Protein AF-A0A7W0JZ49-F1 (afdb_monomer_lite)

Radius of gyration: 26.14 Å; chains: 1; bounding box: 67×34×65 Å

Sequence (92 aa):
MIAFALLVLQQTVPPGQPIPYWQQDVAYEISARLDEPSGVLAGEALISYRNNSPDTLTTFSLHLHLNAFRPGSRWAEADLREGRRRFNDLPD

Foldseek 3Di:
DDDDDDDDDDDPPDPDDDDPDDDKDKDKDKDWDADVVVRDIDIDIDIDIDDRDPDDDPDDDDDPPVCCLAAPHPVCVVCVVVVHRRRNPDDD

Secondary structure (DSSP, 8-state):
------------PPS-PPPPP---EEEEEEEEEEETTTTEEEEEEEEEEE--SSS---------GGGTTSTTSHHHHHHHHTT--SSTTS--

Structure (mmCIF, N/CA/C/O backbone):
data_AF-A0A7W0JZ49-F1
#
_entry.id   AF-A0A7W0JZ49-F1
#
loop_
_atom_site.group_PDB
_atom_site.id
_atom_site.type_symbol
_atom_site.label_atom_id
_atom_site.label_alt_id
_atom_site.label_comp_id
_atom_site.label_asym_id
_atom_site.label_entity_id
_atom_site.label_seq_id
_atom_site.pdbx_PDB_ins_code
_atom_site.Cartn_x
_atom_site.Cartn_y
_atom_site.Cartn_z
_atom_site.occupancy
_atom_site.B_iso_or_equiv
_atom_site.auth_seq_id
_atom_site.auth_comp_id
_atom_site.auth_asym_id
_atom_site.auth_atom_id
_atom_site.pdbx_PDB_model_num
ATOM 1 N N . MET A 1 1 ? 48.299 3.301 -44.450 1.00 35.81 1 MET A N 1
ATOM 2 C CA . MET A 1 1 ? 46.999 3.549 -43.789 1.00 35.81 1 MET A CA 1
ATOM 3 C C . MET A 1 1 ? 45.985 2.573 -44.380 1.00 35.81 1 MET A C 1
ATOM 5 O O . MET A 1 1 ? 45.595 2.753 -45.518 1.00 35.81 1 MET A O 1
ATOM 9 N N . ILE A 1 2 ? 45.984 1.346 -43.855 1.00 36.34 2 ILE A N 1
ATOM 10 C CA . ILE A 1 2 ? 44.888 0.684 -43.111 1.00 36.34 2 ILE A CA 1
ATOM 11 C C . ILE A 1 2 ? 43.671 0.365 -43.994 1.00 36.34 2 ILE A C 1
ATOM 13 O O . ILE A 1 2 ? 42.817 1.209 -44.236 1.00 36.34 2 ILE A O 1
ATOM 17 N N . ALA A 1 3 ? 43.614 -0.898 -44.420 1.00 36.78 3 ALA A N 1
ATOM 18 C CA . ALA A 1 3 ? 42.420 -1.572 -44.907 1.00 36.78 3 ALA A CA 1
ATOM 19 C C . ALA A 1 3 ? 41.655 -2.158 -43.708 1.00 36.78 3 ALA A C 1
ATOM 21 O O . ALA A 1 3 ? 42.273 -2.746 -42.821 1.00 36.78 3 ALA A O 1
ATOM 22 N N . PHE A 1 4 ? 40.330 -2.026 -43.692 1.00 38.72 4 PHE A N 1
ATOM 23 C CA . PHE A 1 4 ? 39.456 -2.721 -42.747 1.00 38.72 4 PHE A CA 1
ATOM 24 C C . PHE A 1 4 ? 38.423 -3.514 -43.549 1.00 38.72 4 PHE A C 1
ATOM 26 O O . PHE A 1 4 ? 37.444 -2.966 -44.046 1.00 38.72 4 PHE A O 1
ATOM 33 N N . ALA A 1 5 ? 38.672 -4.813 -43.696 1.00 46.16 5 ALA A N 1
ATOM 34 C CA . ALA A 1 5 ? 37.646 -5.795 -44.003 1.00 46.16 5 ALA A CA 1
ATOM 35 C C . ALA A 1 5 ? 37.434 -6.600 -42.720 1.00 46.16 5 ALA A C 1
ATOM 37 O O . ALA A 1 5 ? 38.369 -7.245 -42.247 1.00 46.16 5 ALA A O 1
ATOM 38 N N . LEU A 1 6 ? 36.232 -6.549 -42.144 1.00 39.53 6 LEU A N 1
ATOM 39 C CA . LEU A 1 6 ? 35.842 -7.469 -41.082 1.00 39.53 6 LEU A CA 1
ATOM 40 C C . LEU A 1 6 ? 34.600 -8.241 -41.525 1.00 39.53 6 LEU A C 1
ATOM 42 O O . LEU A 1 6 ? 33.490 -7.721 -41.597 1.00 39.53 6 LEU A O 1
ATOM 46 N N . LEU A 1 7 ? 34.868 -9.495 -41.868 1.00 39.56 7 LEU A N 1
ATOM 47 C CA . LEU A 1 7 ? 33.949 -10.608 -42.034 1.00 39.56 7 LEU A CA 1
ATOM 48 C C . LEU A 1 7 ? 32.978 -10.683 -40.839 1.00 39.56 7 LEU A C 1
ATOM 50 O O . LEU A 1 7 ? 33.410 -10.876 -39.703 1.00 39.56 7 LEU A O 1
ATOM 54 N N . VAL A 1 8 ? 31.672 -10.555 -41.086 1.00 43.56 8 VAL A N 1
ATOM 55 C CA . VAL A 1 8 ? 30.635 -10.836 -40.080 1.00 43.56 8 VAL A CA 1
ATOM 56 C C . VAL A 1 8 ? 30.463 -12.353 -39.993 1.00 43.56 8 VAL A C 1
ATOM 58 O O . VAL A 1 8 ? 29.838 -12.971 -40.852 1.00 43.56 8 VAL A O 1
ATOM 61 N N . LEU A 1 9 ? 31.049 -12.960 -38.962 1.00 46.47 9 LEU A N 1
ATOM 62 C CA . LEU A 1 9 ? 30.716 -14.319 -38.537 1.00 46.47 9 LEU A CA 1
ATOM 63 C C . LEU A 1 9 ? 29.264 -14.338 -38.033 1.00 46.47 9 LEU A C 1
ATOM 65 O O . LEU A 1 9 ? 28.876 -13.508 -37.209 1.00 46.47 9 LEU A O 1
ATOM 69 N N . GLN A 1 10 ? 28.468 -15.285 -38.536 1.00 45.88 10 GLN A N 1
ATOM 70 C CA . GLN A 1 10 ? 27.125 -15.582 -38.038 1.00 45.88 10 GLN A CA 1
ATOM 71 C C . GLN A 1 10 ? 27.194 -15.859 -36.530 1.00 45.88 10 GLN A C 1
ATOM 73 O O . GLN A 1 10 ? 27.873 -16.790 -36.100 1.00 45.88 10 GLN A O 1
ATOM 78 N N . GLN A 1 11 ? 26.502 -15.055 -35.720 1.00 45.81 11 GLN A N 1
ATOM 79 C CA . GLN A 1 11 ? 26.433 -15.284 -34.280 1.00 45.81 11 GLN A CA 1
ATOM 80 C C . GLN A 1 11 ? 25.415 -16.387 -33.981 1.00 45.81 11 GLN A C 1
ATOM 82 O O . GLN A 1 11 ? 24.207 -16.164 -33.989 1.00 45.81 11 GLN A O 1
ATOM 87 N N . THR A 1 12 ? 25.906 -17.590 -33.695 1.00 50.25 12 THR A N 1
ATOM 88 C CA . THR A 1 12 ? 25.158 -18.582 -32.920 1.00 50.25 12 THR A CA 1
ATOM 89 C C . THR A 1 12 ? 24.930 -18.002 -31.524 1.00 50.25 12 THR A C 1
ATOM 91 O O . THR A 1 12 ? 25.906 -17.766 -30.810 1.00 50.25 12 THR A O 1
ATOM 94 N N . VAL A 1 13 ? 23.678 -17.728 -31.136 1.00 58.53 13 VAL A N 1
ATOM 95 C CA . VAL A 1 13 ? 23.362 -17.258 -29.775 1.00 58.53 13 VAL A CA 1
ATOM 96 C C . VAL A 1 13 ? 23.786 -18.355 -28.783 1.00 58.53 13 VAL A C 1
ATOM 98 O O . VAL A 1 13 ? 23.252 -19.464 -28.862 1.00 58.53 13 VAL A O 1
ATOM 101 N N . PRO A 1 14 ? 24.756 -18.103 -27.885 1.00 52.47 14 PRO A N 1
ATOM 102 C CA . PRO A 1 14 ? 25.199 -19.094 -26.910 1.00 52.47 14 PRO A CA 1
ATOM 103 C C . PRO A 1 14 ? 24.141 -19.271 -25.805 1.00 52.47 14 PRO A C 1
ATOM 105 O O . PRO A 1 14 ? 23.396 -18.330 -25.519 1.00 52.47 14 PRO A O 1
ATOM 108 N N . PRO A 1 15 ? 24.077 -20.432 -25.129 1.00 53.41 15 PRO A N 1
ATOM 109 C CA . PRO A 1 15 ? 23.240 -20.580 -23.945 1.00 53.41 15 PRO A CA 1
ATOM 110 C C . PRO A 1 15 ? 23.781 -19.689 -22.815 1.00 53.41 15 PRO A C 1
ATOM 112 O O . PRO A 1 15 ? 24.967 -19.743 -22.494 1.00 53.41 15 PRO A O 1
ATOM 115 N N . GLY A 1 16 ? 22.901 -18.883 -22.210 1.00 61.91 16 GLY A N 1
ATOM 116 C CA . GLY A 1 16 ? 23.235 -17.985 -21.096 1.00 61.91 16 GLY A CA 1
ATOM 117 C C . GLY A 1 16 ? 23.414 -16.524 -21.511 1.00 61.91 16 GLY A C 1
ATOM 118 O O . GLY A 1 16 ? 24.491 -15.956 -21.358 1.00 61.91 16 GLY A O 1
ATOM 119 N N . GLN A 1 17 ? 22.354 -15.896 -22.023 1.00 61.16 17 GLN A N 1
ATOM 120 C CA . GLN A 1 17 ? 22.334 -14.447 -22.217 1.00 61.16 17 GLN A CA 1
ATOM 121 C C . GLN A 1 17 ? 22.081 -13.779 -20.850 1.00 61.16 17 GLN A C 1
ATOM 123 O O . GLN A 1 17 ? 21.073 -14.101 -20.215 1.00 61.16 17 GLN A O 1
ATOM 128 N N . PRO A 1 18 ? 22.969 -12.900 -20.347 1.00 65.12 18 PRO A N 1
ATOM 129 C CA . PRO A 1 18 ? 22.739 -12.230 -19.073 1.00 65.12 18 PRO A CA 1
ATOM 130 C C . PRO A 1 18 ? 21.496 -11.350 -19.201 1.00 65.12 18 PRO A C 1
ATOM 132 O O . PRO A 1 18 ? 21.446 -10.456 -20.048 1.00 65.12 18 PRO A O 1
ATOM 135 N N . ILE A 1 19 ? 20.480 -11.627 -18.381 1.00 71.06 19 ILE A N 1
ATOM 136 C CA . ILE A 1 19 ? 19.292 -10.778 -18.297 1.00 71.06 19 ILE A CA 1
ATOM 137 C C . ILE A 1 19 ? 19.777 -9.391 -17.849 1.00 71.06 19 ILE A C 1
ATOM 139 O O . ILE A 1 19 ? 20.466 -9.311 -16.826 1.00 71.06 19 ILE A O 1
ATOM 143 N N . PRO A 1 20 ? 19.474 -8.310 -18.592 1.00 79.88 20 PRO A N 1
ATOM 144 C CA . PRO A 1 20 ? 19.840 -6.966 -18.174 1.00 79.88 20 PRO A CA 1
ATOM 145 C C . PRO A 1 20 ? 19.288 -6.697 -16.775 1.00 79.88 20 PRO A C 1
ATOM 147 O O . PRO A 1 20 ? 18.106 -6.927 -16.514 1.00 79.88 20 PRO A O 1
ATOM 150 N N . TYR A 1 21 ? 20.149 -6.235 -15.870 1.00 85.31 21 TYR A N 1
ATOM 151 C CA . TYR A 1 21 ? 19.724 -5.852 -14.531 1.00 85.31 21 TYR A CA 1
ATOM 152 C C . TYR A 1 21 ? 18.671 -4.740 -14.616 1.00 85.31 21 TYR A C 1
ATOM 154 O O . TYR A 1 21 ? 18.872 -3.743 -15.313 1.00 85.31 21 TYR A O 1
ATOM 162 N N . TRP A 1 22 ? 17.568 -4.902 -13.888 1.00 89.44 22 TRP A N 1
ATOM 163 C CA . TRP A 1 22 ? 16.530 -3.890 -13.735 1.00 89.44 22 TRP A CA 1
ATOM 164 C C . TRP A 1 22 ? 16.222 -3.670 -12.256 1.00 89.44 22 TRP A C 1
ATOM 166 O O . TRP A 1 22 ? 16.334 -4.574 -11.430 1.00 89.44 22 TRP A O 1
ATOM 176 N N . GLN A 1 23 ? 15.798 -2.453 -11.930 1.00 92.44 23 GLN A N 1
ATOM 177 C CA . GLN A 1 23 ? 15.337 -2.060 -10.604 1.00 92.44 23 GLN A CA 1
ATOM 178 C C . GLN A 1 23 ? 14.035 -1.284 -10.767 1.00 92.44 23 GLN A C 1
ATOM 180 O O . GLN A 1 23 ? 13.928 -0.470 -11.680 1.00 92.44 23 GLN A O 1
ATOM 185 N N . GLN A 1 24 ? 13.040 -1.547 -9.923 1.00 94.19 24 GLN A N 1
ATOM 186 C CA . GLN A 1 24 ? 11.761 -0.833 -9.975 1.00 94.19 24 GLN A CA 1
ATOM 187 C C . GLN A 1 24 ? 11.907 0.577 -9.417 1.00 94.19 24 GLN A C 1
ATOM 189 O O . GLN A 1 24 ? 12.697 0.798 -8.501 1.00 94.19 24 GLN A O 1
ATOM 194 N N . ASP A 1 25 ? 11.128 1.503 -9.964 1.00 94.56 25 ASP A N 1
ATOM 195 C CA . ASP A 1 25 ? 11.047 2.873 -9.466 1.00 94.56 25 ASP A CA 1
ATOM 196 C C . ASP A 1 25 ? 9.653 3.119 -8.890 1.00 94.56 25 ASP A C 1
ATOM 198 O O . ASP A 1 25 ? 8.639 2.763 -9.503 1.00 94.56 25 ASP A O 1
ATOM 202 N N . VAL A 1 26 ? 9.618 3.661 -7.674 1.00 96.06 26 VAL A N 1
ATOM 203 C CA . VAL A 1 26 ? 8.389 3.895 -6.924 1.00 96.06 26 VAL A CA 1
ATOM 204 C C . VAL A 1 26 ? 8.489 5.218 -6.186 1.00 96.06 26 VAL A C 1
ATOM 206 O O . VAL A 1 26 ? 9.359 5.398 -5.334 1.00 96.06 26 VAL A O 1
ATOM 209 N N . ALA A 1 27 ? 7.548 6.111 -6.467 1.00 97.69 27 ALA A N 1
ATOM 210 C CA . ALA A 1 27 ? 7.366 7.353 -5.736 1.00 97.69 27 ALA A CA 1
ATOM 211 C C . ALA A 1 27 ? 6.042 7.324 -4.967 1.00 97.69 27 ALA A C 1
ATOM 213 O O . ALA A 1 27 ? 5.035 6.803 -5.454 1.00 97.69 27 ALA A O 1
ATOM 214 N N . TYR A 1 28 ? 6.064 7.898 -3.767 1.00 96.69 28 TYR A N 1
ATOM 215 C CA . TYR A 1 28 ? 4.927 7.948 -2.858 1.00 96.69 28 TYR A CA 1
ATOM 216 C C . TYR A 1 28 ? 4.643 9.393 -2.478 1.00 96.69 28 TYR A C 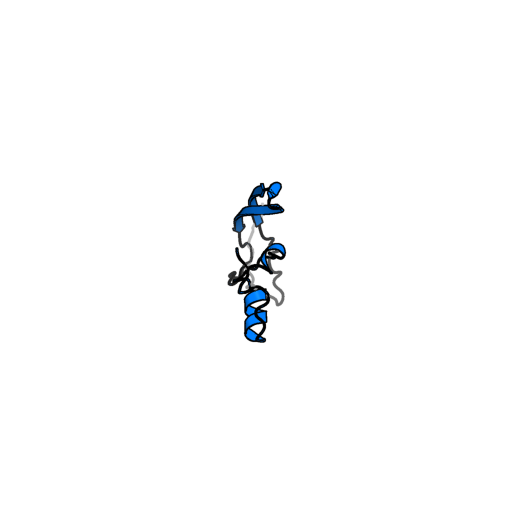1
ATOM 218 O O . TYR A 1 28 ? 5.537 10.105 -2.025 1.00 96.69 28 TYR A O 1
ATOM 226 N N . GLU A 1 29 ? 3.383 9.781 -2.586 1.00 98.00 29 GLU A N 1
ATOM 227 C CA . GLU A 1 29 ? 2.850 10.969 -1.937 1.00 98.00 29 GLU A CA 1
ATOM 228 C C . GLU A 1 29 ? 1.803 10.506 -0.929 1.00 98.00 29 GLU A C 1
ATOM 230 O O . GLU A 1 29 ? 0.848 9.824 -1.297 1.00 98.00 29 GLU A O 1
ATOM 235 N N . ILE A 1 30 ? 2.019 10.803 0.353 1.00 96.50 30 ILE A N 1
ATOM 236 C CA . ILE A 1 30 ? 1.151 10.347 1.442 1.00 96.50 30 ILE A CA 1
ATOM 237 C C . ILE A 1 30 ? 0.685 11.561 2.235 1.00 96.50 30 ILE A C 1
ATOM 239 O O . ILE A 1 30 ? 1.498 12.279 2.817 1.00 96.50 30 ILE A O 1
ATOM 243 N N . SER A 1 31 ? -0.630 11.741 2.298 1.00 97.62 31 SER A N 1
ATOM 244 C CA . SER A 1 31 ? -1.290 12.725 3.151 1.00 97.62 31 SER A CA 1
ATOM 245 C C . SER A 1 31 ? -1.989 11.996 4.288 1.00 97.62 31 SER A C 1
ATOM 247 O O . SER A 1 31 ? -2.814 11.123 4.039 1.00 97.62 31 SER A O 1
ATOM 249 N N . ALA A 1 32 ? -1.675 12.335 5.538 1.00 95.56 32 ALA A N 1
ATOM 250 C CA . ALA A 1 32 ? -2.259 11.685 6.709 1.00 95.56 32 ALA A CA 1
ATOM 251 C C . ALA A 1 32 ? -2.760 12.705 7.735 1.00 95.56 32 ALA A C 1
ATOM 253 O O . ALA A 1 32 ? -2.176 13.774 7.912 1.00 95.56 32 ALA A O 1
ATOM 254 N N . ARG A 1 33 ? -3.840 12.350 8.433 1.00 96.94 33 ARG A N 1
ATOM 255 C CA . ARG A 1 33 ? -4.449 13.135 9.507 1.00 96.94 33 ARG A CA 1
ATOM 256 C C . ARG A 1 33 ? -4.731 12.230 10.700 1.00 96.94 33 ARG A C 1
ATOM 258 O O . ARG A 1 33 ? -5.435 11.230 10.566 1.00 96.94 33 ARG A O 1
ATOM 265 N N . LEU A 1 34 ? -4.217 12.617 11.863 1.00 95.88 34 LEU A N 1
ATOM 266 C CA . LEU A 1 34 ? -4.570 12.014 13.144 1.00 95.88 34 LEU A CA 1
ATOM 267 C C . LEU A 1 34 ? -5.697 12.822 13.793 1.00 95.88 34 LEU A C 1
ATOM 269 O O . LEU A 1 34 ? -5.596 14.041 13.923 1.00 95.88 34 LEU A O 1
ATOM 273 N N . ASP A 1 35 ? -6.758 12.136 14.197 1.00 96.50 35 ASP A N 1
ATOM 274 C CA . ASP A 1 35 ? -7.801 12.672 15.060 1.00 96.50 35 ASP A CA 1
ATOM 275 C C . ASP A 1 35 ? -7.568 12.176 16.490 1.00 96.50 35 ASP A C 1
ATOM 277 O O . ASP A 1 35 ? -7.981 11.080 16.860 1.00 96.50 35 ASP A O 1
ATOM 281 N N . GLU A 1 36 ? -6.844 12.962 17.287 1.00 96.00 36 GLU A N 1
ATOM 282 C CA . GLU A 1 36 ? -6.429 12.566 18.641 1.00 96.00 36 GLU A CA 1
ATOM 283 C C . GLU A 1 36 ? -7.597 12.204 19.577 1.00 96.00 36 GLU A C 1
ATOM 285 O O . GLU A 1 36 ? -7.481 11.191 20.268 1.00 96.00 36 GLU A O 1
ATOM 290 N N . PRO A 1 37 ? -8.735 12.934 19.598 1.00 96.69 37 PRO A N 1
ATOM 291 C CA . PRO A 1 37 ? -9.862 12.585 20.463 1.00 96.69 37 PRO A CA 1
ATOM 292 C C . PRO A 1 37 ? -10.447 11.195 20.197 1.00 96.69 37 PRO A C 1
ATOM 294 O O . PRO A 1 37 ? -10.854 10.516 21.137 1.00 96.69 37 PRO A O 1
ATOM 297 N N . SER A 1 38 ? -10.509 10.775 18.929 1.00 93.75 38 SER A N 1
ATOM 298 C CA . SER A 1 38 ? -11.040 9.464 18.536 1.00 93.75 38 SER A CA 1
ATOM 299 C C . SER A 1 38 ? -9.952 8.394 18.387 1.00 93.75 38 SER A C 1
ATOM 301 O O . SER A 1 38 ? -10.267 7.211 18.275 1.00 93.75 38 SER A O 1
ATOM 303 N N . GLY A 1 39 ? -8.675 8.788 18.393 1.00 91.25 39 GLY A N 1
ATOM 304 C CA . GLY A 1 39 ? -7.539 7.901 18.151 1.00 91.25 39 GLY A CA 1
ATOM 305 C C . GLY A 1 39 ? -7.458 7.379 16.713 1.00 91.25 39 GLY A C 1
ATOM 306 O O . GLY A 1 39 ? -6.788 6.376 16.465 1.00 91.25 39 GLY A O 1
ATOM 307 N N . V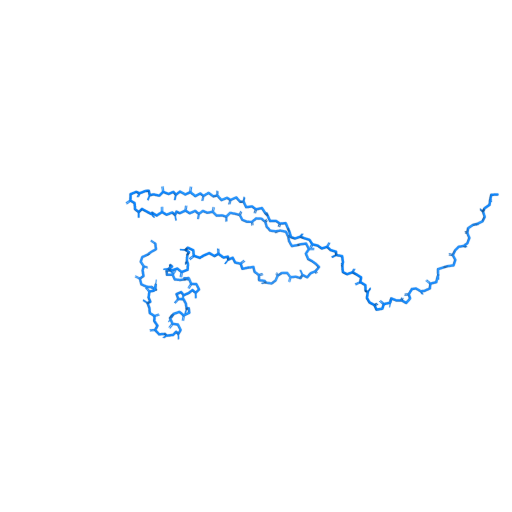AL A 1 40 ? -8.143 8.021 15.761 1.00 90.81 40 VAL A N 1
ATOM 308 C CA . VAL A 1 40 ? -8.233 7.546 14.375 1.00 90.81 40 VAL A CA 1
ATOM 309 C C . VAL A 1 40 ? -7.164 8.204 13.506 1.00 90.81 40 VAL A C 1
ATOM 311 O O . VAL A 1 40 ? -7.100 9.426 13.386 1.00 90.81 40 VAL A O 1
ATOM 314 N N . LEU A 1 41 ? -6.349 7.379 12.844 1.00 91.50 41 LEU A N 1
ATOM 315 C CA . LEU A 1 41 ? -5.434 7.805 11.786 1.00 91.50 41 LEU A CA 1
ATOM 316 C C . LEU A 1 41 ? -6.072 7.537 10.419 1.00 91.50 41 LEU A C 1
ATOM 318 O O . LEU A 1 41 ? -6.323 6.384 10.060 1.00 91.50 41 LEU A O 1
ATOM 322 N N . ALA A 1 42 ? -6.300 8.598 9.652 1.00 92.50 42 ALA A N 1
ATOM 323 C CA . ALA A 1 42 ? -6.735 8.527 8.262 1.00 92.50 42 ALA A CA 1
ATOM 324 C C . ALA A 1 42 ? -5.599 8.969 7.336 1.00 92.50 42 ALA A C 1
ATOM 326 O O . ALA A 1 42 ? -4.787 9.820 7.702 1.00 92.50 42 ALA A O 1
ATOM 327 N N . GLY A 1 43 ? -5.546 8.423 6.126 1.00 92.69 43 GLY A N 1
ATOM 328 C CA . GLY A 1 43 ? -4.585 8.875 5.133 1.00 92.69 43 GLY A CA 1
ATOM 329 C C . GLY A 1 43 ? -4.908 8.405 3.726 1.00 92.69 43 GLY A C 1
ATOM 330 O O . GLY A 1 43 ? -5.595 7.404 3.530 1.00 92.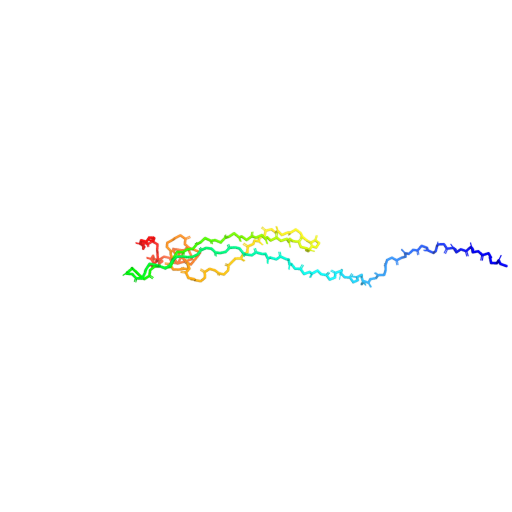69 43 GLY A O 1
ATOM 331 N N . GLU A 1 44 ? -4.386 9.148 2.763 1.00 94.81 44 GLU A N 1
ATOM 332 C CA . GLU A 1 44 ? -4.456 8.882 1.334 1.00 94.81 44 GLU A CA 1
ATOM 333 C C . GLU A 1 44 ? -3.031 8.775 0.790 1.00 94.81 44 GLU A C 1
ATOM 335 O O . GLU A 1 44 ? -2.144 9.531 1.196 1.00 94.81 44 GLU A O 1
ATOM 340 N N . ALA A 1 45 ? -2.803 7.809 -0.100 1.00 94.94 45 ALA A N 1
ATOM 341 C CA . ALA A 1 45 ? -1.504 7.570 -0.708 1.00 94.94 45 ALA A CA 1
ATOM 342 C C . ALA A 1 45 ? -1.637 7.483 -2.230 1.00 94.94 45 ALA A C 1
ATOM 344 O O . ALA A 1 45 ? -2.331 6.606 -2.746 1.00 94.94 45 ALA A O 1
ATOM 345 N N . LEU A 1 46 ? -0.920 8.351 -2.939 1.00 97.38 46 LEU A N 1
ATOM 346 C CA . LEU A 1 46 ? -0.706 8.250 -4.375 1.00 97.38 46 LEU A CA 1
ATOM 347 C C . LEU A 1 46 ? 0.625 7.536 -4.622 1.00 97.38 46 LEU A C 1
ATOM 349 O O . LEU A 1 46 ? 1.680 7.980 -4.167 1.00 97.38 46 LEU A O 1
ATOM 353 N N . ILE A 1 47 ? 0.572 6.418 -5.347 1.00 96.50 47 ILE A N 1
ATOM 354 C CA . ILE A 1 47 ? 1.744 5.602 -5.677 1.00 96.50 47 ILE A CA 1
ATOM 355 C C . ILE A 1 47 ? 1.991 5.700 -7.179 1.00 96.50 47 ILE A C 1
ATOM 357 O O . ILE A 1 47 ? 1.184 5.227 -7.978 1.00 96.50 47 ILE A O 1
ATOM 361 N N . SER A 1 48 ? 3.127 6.278 -7.563 1.00 97.00 48 SER A N 1
ATOM 362 C CA . SER A 1 48 ? 3.610 6.255 -8.944 1.00 97.00 48 SER A CA 1
ATOM 363 C C . SER A 1 48 ? 4.622 5.127 -9.091 1.00 97.00 48 SER A C 1
ATOM 365 O O . SER A 1 48 ? 5.727 5.214 -8.560 1.00 97.00 48 SER A O 1
ATOM 367 N N . TYR A 1 49 ? 4.234 4.054 -9.782 1.00 96.25 49 TYR A N 1
ATOM 368 C CA . TYR A 1 49 ? 5.068 2.871 -9.995 1.00 96.25 49 TYR A CA 1
ATOM 369 C C . TYR A 1 49 ? 5.489 2.759 -11.459 1.00 96.25 49 TYR A C 1
ATOM 371 O O . TYR A 1 49 ? 4.641 2.767 -12.355 1.00 96.25 49 TYR A O 1
ATOM 379 N N . ARG A 1 50 ? 6.788 2.586 -11.707 1.00 95.62 50 ARG A N 1
ATOM 380 C CA . ARG A 1 50 ? 7.319 2.301 -13.041 1.00 95.62 50 ARG A CA 1
ATOM 381 C C . ARG A 1 50 ? 7.854 0.876 -13.098 1.00 95.62 50 ARG A C 1
ATOM 383 O O . ARG A 1 50 ? 8.885 0.591 -12.494 1.00 95.62 50 ARG A O 1
ATOM 390 N N . ASN A 1 51 ? 7.183 0.024 -13.882 1.00 95.25 51 ASN A N 1
ATOM 391 C CA . ASN A 1 51 ? 7.657 -1.328 -14.165 1.00 95.25 51 ASN A CA 1
ATOM 392 C C . A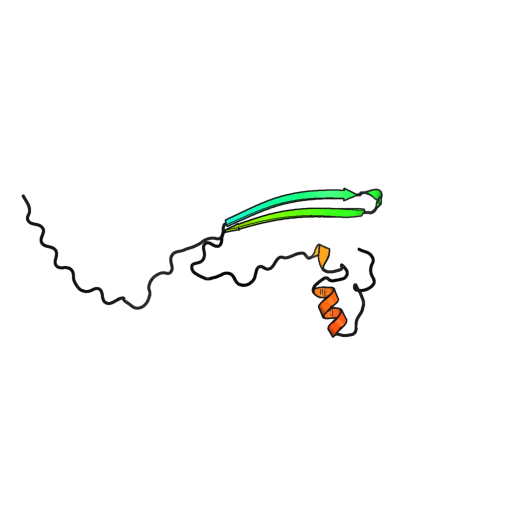SN A 1 51 ? 8.862 -1.293 -15.117 1.00 95.25 51 ASN A C 1
ATOM 394 O O . ASN A 1 51 ? 8.695 -1.059 -16.312 1.00 95.25 51 ASN A O 1
ATOM 398 N N . ASN A 1 52 ? 10.058 -1.546 -14.594 1.00 94.19 52 ASN A N 1
ATOM 399 C CA . ASN A 1 52 ? 11.294 -1.631 -15.380 1.00 94.19 52 ASN A CA 1
ATOM 400 C C . ASN A 1 52 ? 11.665 -3.071 -15.763 1.00 94.19 52 ASN A C 1
ATOM 402 O O . ASN A 1 52 ? 12.679 -3.282 -16.428 1.00 94.19 52 ASN A O 1
ATOM 406 N N . SER A 1 53 ? 10.864 -4.052 -15.336 1.00 92.31 53 SER A N 1
ATOM 407 C CA . SER A 1 53 ? 11.042 -5.451 -15.718 1.00 92.31 53 SER A CA 1
ATOM 408 C C . SER A 1 53 ? 10.734 -5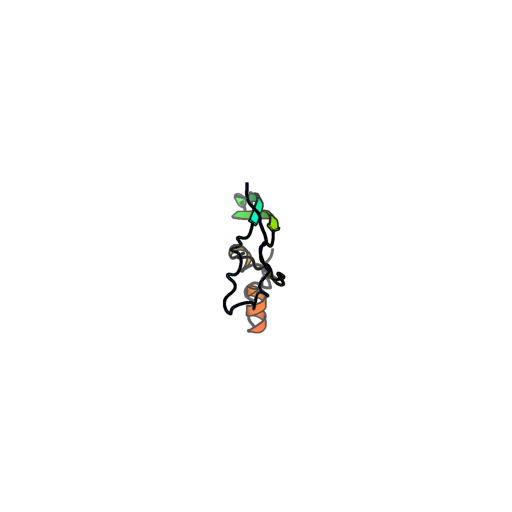.648 -17.209 1.00 92.31 53 SER A C 1
ATOM 410 O O . SER A 1 53 ? 9.832 -4.986 -17.730 1.00 92.31 53 SER A O 1
ATOM 412 N N . PRO A 1 54 ? 11.418 -6.583 -17.898 1.00 91.56 54 PRO A N 1
ATOM 413 C CA . PRO A 1 54 ? 10.996 -7.045 -19.221 1.00 91.56 54 PRO A CA 1
ATOM 414 C C . PRO A 1 54 ? 9.634 -7.762 -19.199 1.00 91.56 54 PRO A C 1
ATOM 416 O O . PRO A 1 54 ? 9.004 -7.903 -20.246 1.00 91.56 54 PRO A O 1
ATOM 419 N N . ASP A 1 55 ? 9.171 -8.199 -18.025 1.00 92.56 55 ASP A N 1
ATOM 420 C CA . ASP A 1 55 ? 7.921 -8.934 -17.864 1.00 92.56 55 ASP A CA 1
ATOM 421 C C . ASP A 1 55 ? 6.725 -8.014 -17.593 1.00 92.56 55 ASP A C 1
ATOM 423 O O . ASP A 1 55 ? 6.832 -6.951 -16.971 1.00 92.56 55 ASP A O 1
ATOM 427 N N . THR A 1 56 ? 5.540 -8.468 -18.006 1.00 94.81 56 THR A N 1
ATOM 428 C CA . THR A 1 56 ? 4.280 -7.774 -17.714 1.00 94.81 56 THR A CA 1
ATOM 429 C C . THR A 1 56 ? 3.885 -7.969 -16.252 1.00 94.81 56 THR A C 1
ATOM 431 O O . THR A 1 56 ? 3.735 -9.095 -15.781 1.00 94.81 56 THR A O 1
ATOM 434 N N . LEU A 1 57 ? 3.651 -6.865 -15.543 1.00 94.31 57 LEU A N 1
ATOM 435 C CA . LEU A 1 57 ? 3.123 -6.890 -14.183 1.00 94.31 57 LEU A CA 1
ATOM 436 C C . LEU A 1 57 ? 1.608 -7.151 -14.204 1.00 94.31 57 LEU A C 1
ATOM 438 O O . LEU A 1 57 ? 0.839 -6.297 -14.636 1.00 94.31 57 LEU A O 1
ATOM 442 N N . THR A 1 58 ? 1.173 -8.311 -13.709 1.00 96.44 58 THR A N 1
ATOM 443 C CA . THR A 1 58 ? -0.256 -8.686 -13.661 1.00 96.44 58 THR A CA 1
ATOM 444 C C . THR A 1 58 ? -0.922 -8.402 -12.317 1.00 96.44 58 THR A C 1
ATOM 446 O O . THR A 1 58 ? -2.143 -8.291 -12.246 1.00 96.44 58 THR A O 1
ATOM 449 N N . THR A 1 59 ? -0.133 -8.301 -11.247 1.00 93.69 59 THR A N 1
ATOM 450 C CA . THR A 1 59 ? -0.627 -8.141 -9.877 1.00 93.69 59 THR A CA 1
ATOM 451 C C . THR A 1 59 ? 0.256 -7.157 -9.128 1.00 93.69 59 THR A C 1
ATOM 453 O O . THR A 1 59 ? 1.478 -7.264 -9.177 1.00 93.69 59 THR A O 1
ATOM 456 N N . PHE A 1 60 ? -0.360 -6.237 -8.388 1.00 90.38 60 PHE A N 1
ATOM 457 C CA . PHE A 1 60 ? 0.326 -5.304 -7.499 1.00 90.38 60 PHE A CA 1
ATOM 458 C C . PHE A 1 60 ? -0.202 -5.497 -6.076 1.00 90.38 60 PHE A C 1
ATOM 460 O O . PHE A 1 60 ? -1.404 -5.384 -5.834 1.00 90.38 60 PHE A O 1
ATOM 467 N N . SER A 1 61 ? 0.673 -5.860 -5.140 1.00 89.88 61 SER A N 1
ATOM 468 C CA . SER A 1 61 ? 0.297 -6.181 -3.759 1.00 89.88 61 SER A CA 1
ATOM 469 C C . SER A 1 61 ? 0.890 -5.170 -2.786 1.00 89.88 61 SER A C 1
ATOM 471 O O . SER A 1 61 ? 2.044 -4.775 -2.918 1.00 89.88 61 SER A O 1
ATOM 473 N N . LEU A 1 62 ? 0.092 -4.770 -1.796 1.00 89.50 62 LEU A N 1
ATOM 474 C CA . LEU A 1 62 ? 0.450 -3.779 -0.785 1.00 89.50 62 LEU A CA 1
ATOM 475 C C . LEU A 1 62 ? 0.323 -4.380 0.613 1.00 89.50 62 LEU A C 1
ATOM 477 O O . LEU A 1 62 ? -0.603 -5.141 0.895 1.00 89.50 62 LEU A O 1
ATOM 481 N N . HIS A 1 63 ? 1.232 -3.995 1.505 1.00 89.38 63 HIS A N 1
ATOM 482 C CA . HIS A 1 63 ? 1.191 -4.386 2.912 1.00 89.38 63 HIS A CA 1
ATOM 483 C C . HIS A 1 63 ? 0.434 -3.322 3.713 1.00 89.38 63 HIS A C 1
ATOM 485 O O . HIS A 1 63 ? 1.014 -2.346 4.178 1.00 89.38 63 HIS A O 1
ATOM 491 N N . LEU A 1 64 ? -0.875 -3.514 3.877 1.00 88.81 64 LEU A N 1
ATOM 492 C CA . LEU A 1 64 ? -1.757 -2.599 4.611 1.00 88.81 64 LEU A CA 1
ATOM 493 C C . LEU A 1 64 ? -2.188 -3.205 5.955 1.00 88.81 64 LEU A C 1
ATOM 495 O O . LEU A 1 64 ? -3.377 -3.372 6.215 1.00 88.81 64 LEU A O 1
ATOM 499 N N . HIS A 1 65 ? -1.224 -3.564 6.812 1.00 86.75 65 HIS A N 1
ATOM 500 C CA . HIS A 1 65 ? -1.496 -4.275 8.073 1.00 86.75 65 HIS A CA 1
ATOM 501 C C . HIS A 1 65 ? -2.506 -3.555 8.972 1.00 86.75 65 HIS A C 1
ATOM 503 O O . HIS A 1 65 ? -3.385 -4.196 9.538 1.00 86.75 65 HIS A O 1
ATOM 509 N N . LEU A 1 66 ? -2.424 -2.224 9.061 1.00 84.38 66 LEU A N 1
ATOM 510 C CA . LEU A 1 66 ? -3.337 -1.427 9.888 1.00 84.38 66 LEU A CA 1
ATOM 511 C C . LEU A 1 66 ? -4.792 -1.480 9.392 1.00 84.38 66 LEU A C 1
ATOM 513 O O . LEU A 1 66 ? -5.712 -1.265 10.172 1.00 84.38 66 LEU A O 1
ATOM 517 N N . ASN A 1 67 ? -5.007 -1.846 8.127 1.00 89.00 67 ASN A N 1
ATOM 518 C CA . ASN A 1 67 ? -6.336 -2.015 7.542 1.00 89.00 67 ASN A CA 1
ATOM 519 C C . ASN A 1 67 ? -6.786 -3.483 7.519 1.00 89.00 67 ASN A C 1
ATOM 521 O O . ASN A 1 67 ? -7.898 -3.770 7.081 1.00 89.00 67 ASN A O 1
ATOM 525 N N . ALA A 1 68 ? -5.961 -4.424 7.992 1.00 88.94 68 ALA A N 1
ATOM 526 C CA . ALA A 1 68 ? -6.297 -5.847 7.986 1.00 88.94 68 ALA A CA 1
ATOM 527 C C . ALA A 1 68 ? -7.483 -6.184 8.903 1.00 88.94 68 ALA A C 1
ATOM 529 O O . ALA A 1 68 ? -8.131 -7.196 8.699 1.00 88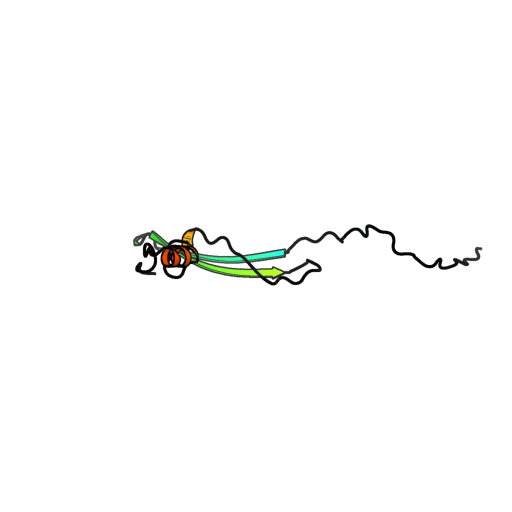.94 68 ALA A O 1
ATOM 530 N N . PHE A 1 69 ? -7.803 -5.345 9.887 1.00 88.06 69 PHE A N 1
ATOM 531 C CA . PHE A 1 69 ? -8.911 -5.589 10.819 1.00 88.06 69 PHE A CA 1
ATOM 532 C C . PHE A 1 69 ? -10.157 -4.752 10.513 1.00 88.06 69 PHE A C 1
ATOM 534 O O . PHE A 1 69 ? -11.091 -4.738 11.308 1.00 88.06 69 PHE A O 1
ATOM 541 N N . ARG A 1 70 ? -10.181 -4.069 9.360 1.00 89.81 70 ARG A N 1
ATOM 542 C CA . ARG A 1 70 ? -11.361 -3.347 8.876 1.00 89.81 70 ARG A CA 1
ATOM 543 C C . ARG A 1 70 ? -12.351 -4.303 8.197 1.00 89.81 70 ARG A C 1
ATOM 545 O O . ARG A 1 70 ? -11.915 -5.319 7.625 1.00 89.81 70 ARG A O 1
ATOM 552 N N . PRO A 1 71 ? -13.659 -3.995 8.216 1.00 90.81 71 PRO A N 1
ATOM 553 C CA . PRO A 1 71 ? -14.627 -4.704 7.387 1.00 90.81 71 PRO A CA 1
ATOM 554 C C . PRO A 1 71 ? -14.212 -4.626 5.907 1.00 90.81 71 PRO A C 1
ATOM 556 O O . PRO A 1 71 ? -13.568 -3.682 5.458 1.00 90.81 71 PRO A O 1
ATOM 559 N N . GLY A 1 72 ? -14.494 -5.682 5.141 1.00 87.62 72 GLY A N 1
ATOM 560 C CA . GLY A 1 72 ? -14.121 -5.763 3.719 1.00 87.62 72 GLY A CA 1
ATOM 561 C C . GLY A 1 72 ? -12.630 -6.000 3.423 1.00 87.62 72 GLY A C 1
ATOM 562 O O . GLY A 1 72 ? -12.262 -6.182 2.264 1.00 87.62 72 GLY A O 1
ATOM 563 N N . SER A 1 73 ? -11.762 -6.055 4.437 1.00 91.50 73 SER A N 1
ATOM 564 C CA . SER A 1 73 ? -10.351 -6.411 4.255 1.00 91.50 73 SER A CA 1
ATOM 565 C C . SER A 1 73 ? -10.162 -7.872 3.812 1.00 91.50 73 SER A C 1
ATOM 567 O O . SER A 1 73 ? -11.009 -8.738 4.041 1.00 91.50 73 SER A O 1
ATOM 569 N N . ARG A 1 74 ? -8.992 -8.189 3.234 1.00 89.69 74 ARG A N 1
ATOM 570 C CA . ARG A 1 74 ? -8.626 -9.571 2.858 1.00 89.69 74 ARG A CA 1
ATOM 571 C C . ARG A 1 74 ? -8.662 -10.543 4.039 1.00 89.69 74 ARG A C 1
ATOM 573 O O . ARG A 1 74 ? -8.983 -11.713 3.856 1.00 89.69 74 ARG A O 1
ATOM 580 N N . TRP A 1 75 ? -8.346 -10.063 5.239 1.00 90.62 75 TRP A N 1
ATOM 581 C CA . TRP A 1 75 ? -8.413 -10.876 6.448 1.00 90.62 75 TRP A CA 1
ATOM 582 C C . TRP A 1 75 ? -9.863 -11.109 6.887 1.00 90.62 75 TRP A C 1
ATOM 584 O O . TRP A 1 75 ? -10.224 -12.237 7.210 1.00 90.62 75 TRP A O 1
ATOM 594 N N . ALA A 1 76 ? -10.715 -10.078 6.836 1.00 92.00 76 ALA A N 1
ATOM 595 C CA . ALA A 1 76 ? -12.148 -10.221 7.097 1.00 92.00 76 ALA A CA 1
ATOM 596 C C . ALA A 1 76 ? -12.825 -11.178 6.096 1.00 92.00 76 ALA A C 1
ATOM 598 O O . ALA A 1 76 ? -13.740 -11.916 6.459 1.00 92.00 76 ALA A O 1
ATOM 599 N N . GLU A 1 77 ? -12.366 -11.196 4.841 1.00 92.25 77 GLU A N 1
ATOM 600 C CA . GLU A 1 77 ? -12.814 -12.148 3.821 1.00 92.25 77 GLU A CA 1
ATOM 601 C C . GLU A 1 77 ? -12.381 -13.589 4.149 1.00 92.25 77 GLU A C 1
ATOM 603 O O . GLU A 1 77 ? -13.188 -14.514 4.051 1.00 92.25 77 GLU A O 1
ATOM 608 N N . ALA A 1 78 ? -11.126 -13.788 4.566 1.00 91.94 78 ALA A N 1
ATOM 609 C CA . ALA A 1 78 ? -10.620 -15.099 4.975 1.00 91.94 78 ALA A CA 1
ATOM 610 C C . ALA A 1 78 ? -11.380 -15.651 6.192 1.00 91.94 78 ALA A C 1
ATOM 612 O O . ALA A 1 78 ? -11.815 -16.800 6.175 1.00 91.94 78 ALA A O 1
ATOM 613 N N . ASP A 1 79 ? -11.623 -14.814 7.202 1.00 92.62 79 ASP A N 1
ATOM 614 C CA . ASP A 1 79 ? -12.398 -15.199 8.382 1.00 92.62 79 ASP A CA 1
ATOM 615 C C . ASP A 1 79 ? -13.821 -15.630 8.036 1.00 92.62 79 ASP A C 1
ATOM 617 O O . ASP A 1 79 ? -14.296 -16.646 8.549 1.00 92.62 79 ASP A O 1
ATOM 621 N N . LEU A 1 80 ? -14.479 -14.899 7.131 1.00 91.56 80 LEU A N 1
ATOM 622 C CA . LEU A 1 80 ? -15.836 -15.218 6.701 1.00 91.56 80 LEU A CA 1
ATOM 623 C C . LEU A 1 80 ? -15.909 -16.590 6.024 1.00 91.56 80 LEU A C 1
ATOM 625 O O . LEU A 1 80 ? -16.851 -17.343 6.270 1.00 91.56 80 LEU A O 1
ATOM 629 N N . ARG A 1 81 ? -14.905 -16.946 5.212 1.00 93.62 81 ARG A N 1
ATOM 630 C CA . ARG A 1 81 ? -14.809 -18.277 4.582 1.00 93.62 81 ARG A CA 1
ATOM 631 C C . ARG A 1 81 ? -14.638 -19.399 5.606 1.00 93.62 81 ARG A C 1
ATOM 633 O O . ARG A 1 81 ? -15.058 -20.522 5.350 1.00 93.62 81 ARG A O 1
ATOM 640 N N . GLU A 1 82 ? -14.071 -19.088 6.767 1.00 94.25 82 GLU A N 1
ATOM 641 C CA . GLU A 1 82 ? -13.937 -20.000 7.907 1.00 94.25 82 GLU A CA 1
ATOM 642 C C . GLU A 1 82 ? -15.147 -19.941 8.864 1.00 94.25 82 GLU A C 1
ATOM 644 O O . GLU A 1 82 ? -15.117 -20.531 9.944 1.00 94.25 82 GLU A O 1
ATOM 649 N N . GLY A 1 83 ? -16.220 -19.227 8.495 1.00 93.19 83 GLY A N 1
ATOM 650 C CA . GLY A 1 83 ? -17.439 -19.087 9.296 1.00 93.19 83 GLY A CA 1
ATOM 651 C C . GLY A 1 83 ? -17.317 -18.122 10.479 1.00 93.19 83 GLY A C 1
ATOM 652 O O . GLY A 1 83 ? -18.208 -18.078 11.327 1.00 93.19 83 GLY A O 1
ATOM 653 N N . ARG A 1 84 ? -16.236 -17.336 10.561 1.00 92.38 84 ARG A N 1
ATOM 654 C CA . ARG A 1 84 ? -16.029 -16.326 11.608 1.00 92.38 84 ARG A CA 1
ATOM 655 C C . ARG A 1 84 ? -16.389 -14.939 11.082 1.00 92.38 84 ARG A C 1
ATOM 657 O O . ARG A 1 84 ? -16.039 -14.583 9.966 1.00 92.38 84 ARG A O 1
ATOM 664 N N . ARG A 1 85 ? -17.043 -14.115 11.905 1.00 91.81 85 ARG A N 1
ATOM 665 C CA . ARG A 1 85 ? -17.415 -12.728 11.557 1.00 91.81 85 ARG A CA 1
ATOM 666 C C . ARG A 1 85 ? -16.798 -11.724 12.530 1.00 91.81 85 ARG A C 1
ATOM 668 O O . ARG A 1 85 ? -17.494 -10.936 13.149 1.00 91.81 85 ARG A O 1
ATOM 675 N N . ARG A 1 86 ? -15.478 -11.805 12.732 1.00 89.31 86 ARG A N 1
ATOM 676 C CA . ARG A 1 86 ? -14.773 -10.996 13.750 1.00 89.31 86 ARG A CA 1
ATOM 677 C C . ARG A 1 86 ? -14.674 -9.516 13.385 1.00 89.31 86 ARG A C 1
ATOM 679 O O . ARG A 1 86 ? -14.738 -8.672 14.268 1.00 89.31 86 ARG A O 1
ATOM 686 N N . PHE A 1 87 ? -14.511 -9.224 12.097 1.00 89.94 87 PHE A N 1
ATOM 687 C CA . PHE A 1 87 ? -14.245 -7.868 11.601 1.00 89.94 87 PHE A CA 1
ATOM 688 C C . PHE A 1 87 ? -15.331 -7.362 10.650 1.00 89.94 87 PHE A C 1
ATOM 690 O O . PHE A 1 87 ? -15.376 -6.184 10.328 1.00 89.94 87 PHE A O 1
ATOM 697 N N . ASN A 1 88 ? -16.212 -8.250 10.185 1.00 90.31 88 ASN A N 1
ATOM 698 C CA . ASN A 1 88 ? -17.184 -7.961 9.131 1.00 90.31 88 ASN A CA 1
ATOM 699 C C . ASN A 1 88 ? -18.345 -7.065 9.588 1.00 90.31 88 ASN A C 1
ATOM 701 O O . ASN A 1 88 ? -19.021 -6.508 8.732 1.00 90.31 88 ASN A O 1
ATOM 705 N N . ASP A 1 89 ? -18.583 -6.962 10.898 1.00 89.31 89 ASP A N 1
ATOM 706 C CA . ASP A 1 89 ? -19.661 -6.159 11.495 1.00 89.31 89 ASP A CA 1
ATOM 707 C C . ASP A 1 89 ? -19.134 -4.918 12.236 1.00 89.31 89 ASP A C 1
ATOM 709 O O . ASP A 1 89 ? -19.885 -4.253 12.950 1.00 89.31 89 ASP A O 1
ATOM 713 N N . LEU A 1 90 ? -17.834 -4.626 12.117 1.00 87.50 90 LEU A N 1
ATOM 714 C CA . LEU A 1 90 ? -17.253 -3.430 12.714 1.00 87.50 90 LEU A CA 1
ATOM 715 C C . LEU A 1 90 ? -17.657 -2.185 11.909 1.00 87.50 90 LEU A C 1
ATOM 717 O O . LEU A 1 90 ? -17.797 -2.275 10.689 1.00 87.50 90 LEU A O 1
ATOM 721 N N . PRO A 1 91 ? -17.837 -1.029 12.571 1.00 82.19 91 PRO A N 1
ATOM 722 C CA . PRO A 1 91 ? -17.926 0.247 11.873 1.00 82.19 91 PRO A CA 1
ATOM 723 C C . PRO A 1 91 ? -16.586 0.581 11.192 1.00 82.19 91 PRO A C 1
ATOM 725 O O . PRO A 1 91 ? -15.530 0.142 11.657 1.00 82.19 91 PRO A O 1
ATOM 728 N N . ASP A 1 92 ? -16.649 1.343 10.098 1.00 72.56 92 ASP A N 1
ATOM 729 C CA . ASP A 1 92 ? -15.475 1.835 9.353 1.00 72.56 92 ASP A CA 1
ATOM 730 C C . ASP A 1 92 ? -14.715 2.971 10.059 1.00 72.56 92 ASP A C 1
ATOM 732 O O . ASP A 1 92 ? -15.372 3.796 10.736 1.00 72.56 92 ASP A O 1
#

pLDDT: mean 83.11, std 18.49, range [35.81, 98.0]